Protein AF-X1US37-F1 (afdb_monomer)

Organism: NCBI:txid412755

Secondary structure (DSSP, 8-state):
---TTTTTS--GGGTTTT-----S-HHHHS-HHHHHHHHHHHHHHTT-PPPSSTTGGGHHHHHHHHHHHHHHHHHHHHHHT---

Mean predicted aligned error: 8.64 Å

pLDDT: mean 81.14, std 10.83, range [48.97, 92.5]

Foldseek 3Di:
DAALQCRQPDDPQCNSVRDHDDPDDVPVVADVVNVVLVVQLVCVVVVRHDDPDPCVVVVVVSVVSSVVVVVVVVVVCVSNVPDD

Sequence (84 aa):
MSCFGCDGSGCDECEGTGRITITDCPLTLITNDVWEIIALTELFEKGLPPVAGGTLDQAKIFVEAARFIMHEQAYWKKKLGVFG

Radius of gyration: 16.62 Å; Cα contacts (8 Å, |Δi|>4): 53; chains: 1; bounding box: 31×29×45 Å

Structure (mmCIF, N/CA/C/O backbone):
data_AF-X1US37-F1
#
_entry.id   AF-X1US37-F1
#
loop_
_atom_site.group_PDB
_atom_site.id
_atom_site.type_symbol
_atom_site.label_atom_id
_atom_site.label_alt_id
_atom_site.label_comp_id
_atom_site.label_asym_id
_atom_site.label_entity_id
_atom_site.label_seq_id
_atom_site.pdbx_PDB_ins_code
_atom_site.Cartn_x
_atom_site.Cartn_y
_atom_site.Cartn_z
_atom_site.occupancy
_atom_site.B_iso_or_equiv
_atom_site.auth_seq_id
_atom_site.auth_comp_id
_atom_site.auth_asym_id
_atom_site.auth_atom_id
_atom_site.pdbx_PDB_model_num
ATOM 1 N N . MET A 1 1 ? -4.452 -1.086 25.166 1.00 59.53 1 MET A N 1
ATOM 2 C CA . MET A 1 1 ? -3.906 -0.460 23.948 1.00 59.53 1 MET A CA 1
ATOM 3 C C . MET A 1 1 ? -5.088 0.171 23.237 1.00 59.53 1 MET A C 1
ATOM 5 O O . MET A 1 1 ? -6.078 -0.536 23.083 1.00 59.53 1 MET A O 1
ATOM 9 N N . SER A 1 2 ? -5.056 1.476 22.960 1.00 77.50 2 SER A N 1
ATOM 10 C CA . SER A 1 2 ? -6.100 2.159 22.183 1.00 77.50 2 SER A CA 1
ATOM 11 C C . SER A 1 2 ? -5.983 1.766 20.705 1.00 77.50 2 SER A C 1
ATOM 13 O O . SER A 1 2 ? -4.897 1.418 20.239 1.00 77.50 2 SER A O 1
ATOM 15 N N . CYS A 1 3 ? -7.099 1.770 19.970 1.00 84.19 3 CYS A N 1
ATOM 16 C CA . CYS A 1 3 ? -7.077 1.541 18.523 1.00 84.19 3 CYS A CA 1
ATOM 17 C C . CYS A 1 3 ? -6.279 2.662 17.842 1.00 84.19 3 CYS A C 1
ATOM 19 O O . CYS A 1 3 ? -6.563 3.835 18.072 1.00 84.19 3 CYS A O 1
ATOM 21 N N . PHE A 1 4 ? -5.324 2.306 16.977 1.00 80.44 4 PHE A N 1
ATOM 22 C CA . PHE A 1 4 ? -4.480 3.280 16.275 1.00 80.44 4 PHE A CA 1
ATOM 23 C C . PHE A 1 4 ? -5.269 4.186 15.318 1.00 80.44 4 PHE A C 1
ATOM 25 O O . PHE A 1 4 ? -4.850 5.305 15.048 1.00 80.44 4 PHE A O 1
ATOM 32 N N . GLY A 1 5 ? -6.401 3.709 14.795 1.00 81.19 5 GLY A N 1
ATOM 33 C CA . GLY A 1 5 ? -7.214 4.446 13.832 1.00 81.19 5 GLY A CA 1
ATOM 34 C C . GLY A 1 5 ? -8.085 5.538 14.450 1.00 81.19 5 GLY A C 1
ATOM 35 O O . GLY A 1 5 ? -8.479 6.461 13.741 1.00 81.19 5 GLY A O 1
ATOM 36 N N . CYS A 1 6 ? -8.382 5.450 15.751 1.00 86.31 6 CYS A N 1
ATOM 37 C CA . CYS A 1 6 ? -9.318 6.357 16.425 1.00 86.31 6 CYS A CA 1
ATOM 38 C C . CYS A 1 6 ? -8.835 6.864 17.791 1.00 86.31 6 CYS A C 1
ATOM 40 O O . CYS A 1 6 ? -9.585 7.553 18.479 1.00 86.31 6 CYS A O 1
ATOM 42 N N . ASP A 1 7 ? -7.652 6.449 18.239 1.00 84.44 7 ASP A N 1
ATOM 43 C CA . ASP A 1 7 ? -7.099 6.728 19.569 1.00 84.44 7 ASP A CA 1
ATOM 44 C C . ASP A 1 7 ? -8.108 6.526 20.721 1.00 84.44 7 ASP A C 1
ATOM 46 O O . ASP A 1 7 ? -8.262 7.333 21.631 1.00 84.44 7 ASP A O 1
ATOM 50 N N . GLY A 1 8 ? -8.877 5.436 20.652 1.00 84.06 8 GLY A N 1
ATOM 51 C CA . GLY A 1 8 ? -9.861 5.088 21.685 1.00 84.06 8 GLY A CA 1
ATOM 52 C C . GLY A 1 8 ? -11.202 5.832 21.625 1.00 84.06 8 GLY A C 1
ATOM 53 O O . GLY A 1 8 ? -12.070 5.524 22.436 1.00 84.06 8 GLY A O 1
ATOM 54 N N . SER A 1 9 ? -11.425 6.727 20.655 1.00 87.12 9 SER A N 1
ATOM 55 C CA . SER A 1 9 ? -12.746 7.356 20.432 1.00 87.12 9 SER A CA 1
ATOM 56 C C . SER A 1 9 ? -13.826 6.403 19.886 1.00 87.12 9 SER A C 1
ATOM 58 O O . SER A 1 9 ? -15.012 6.700 19.989 1.00 87.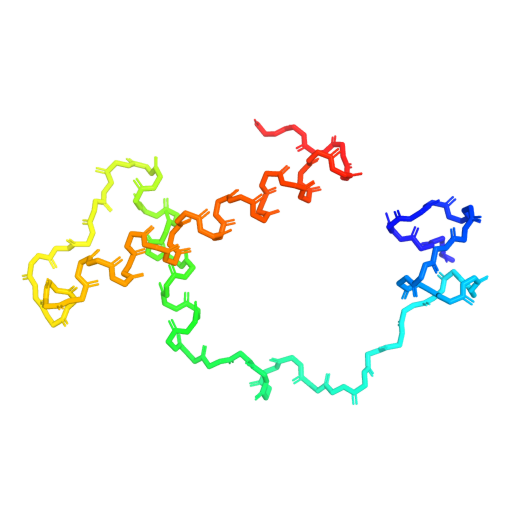12 9 SER A O 1
ATOM 60 N N . GLY A 1 10 ? -13.422 5.240 19.365 1.00 88.12 10 GLY A N 1
ATOM 61 C CA . GLY A 1 10 ? -14.283 4.282 18.674 1.00 88.12 10 GLY A CA 1
ATOM 62 C C . GLY A 1 10 ? -14.383 4.581 17.174 1.00 88.12 10 GLY A C 1
ATOM 63 O O . GLY A 1 10 ? -14.590 5.718 16.764 1.00 88.12 10 GLY A O 1
ATOM 64 N N . CYS A 1 11 ? -14.218 3.553 16.343 1.00 87.88 11 CYS A N 1
ATOM 65 C CA . CYS A 1 11 ? -14.388 3.628 14.890 1.00 87.88 11 CYS A CA 1
ATOM 66 C C . CYS A 1 11 ? 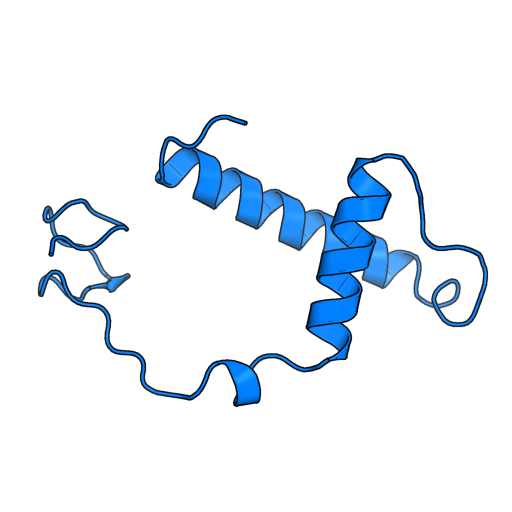-14.836 2.279 14.324 1.00 87.88 11 CYS A C 1
ATOM 68 O O . CYS A 1 11 ? -14.756 1.263 15.020 1.00 87.88 11 CYS A O 1
ATOM 70 N N . ASP A 1 12 ? -15.228 2.277 13.050 1.00 88.38 12 ASP A N 1
ATOM 71 C CA . ASP A 1 12 ? -15.632 1.073 12.317 1.00 88.38 12 ASP A CA 1
ATOM 72 C C . ASP A 1 12 ? -14.520 0.012 12.286 1.00 88.38 12 ASP A C 1
ATOM 74 O O . ASP A 1 12 ? -14.799 -1.173 12.397 1.00 88.38 12 ASP A O 1
ATOM 78 N N . GLU A 1 13 ? -13.247 0.423 12.231 1.00 84.19 13 GLU A N 1
ATOM 79 C CA . GLU A 1 13 ? -12.098 -0.498 12.165 1.00 84.19 13 GLU A CA 1
ATOM 80 C C . GLU A 1 13 ? -11.924 -1.325 13.448 1.00 84.19 13 GLU A C 1
ATOM 82 O O . GLU A 1 13 ? -11.463 -2.462 13.394 1.00 84.19 13 GLU A O 1
ATOM 87 N N . CYS A 1 14 ? -12.261 -0.755 14.610 1.00 89.25 14 CYS A N 1
ATOM 88 C CA . CYS A 1 14 ? -12.171 -1.451 15.897 1.00 89.25 14 CYS A CA 1
ATOM 89 C C . CYS A 1 14 ? -13.526 -1.883 16.453 1.00 89.25 14 CYS A C 1
ATOM 91 O O . CYS A 1 14 ? -13.577 -2.399 17.573 1.00 89.25 14 CYS A O 1
ATOM 93 N N . GLU A 1 15 ? -14.612 -1.608 15.727 1.00 88.62 15 GLU A N 1
ATOM 94 C CA . GLU A 1 15 ? -15.994 -1.874 16.139 1.00 88.62 15 GLU A CA 1
ATOM 95 C C . GLU A 1 15 ? -16.304 -1.337 17.553 1.00 88.62 15 GLU A C 1
ATOM 97 O O . GLU A 1 15 ? -17.010 -1.951 18.350 1.00 88.62 15 GLU A O 1
ATOM 102 N N . GLY A 1 16 ? -15.694 -0.204 17.922 1.00 87.62 16 GLY A N 1
ATOM 103 C CA . GLY A 1 16 ? -15.818 0.392 19.259 1.00 87.62 16 GLY A CA 1
ATOM 104 C C . GLY A 1 16 ? -15.120 -0.372 20.398 1.00 87.62 16 GLY A C 1
ATOM 105 O O . GLY A 1 16 ? -15.182 0.060 21.547 1.00 87.62 16 GLY A O 1
ATOM 106 N N . THR A 1 17 ? -14.418 -1.472 20.116 1.00 88.06 17 THR A N 1
ATOM 107 C CA . THR A 1 17 ? -13.739 -2.300 21.134 1.00 88.06 17 THR A CA 1
ATOM 108 C C . THR A 1 17 ? -12.336 -1.803 21.492 1.00 88.06 17 THR A C 1
ATOM 110 O O . THR A 1 17 ? -11.738 -2.243 22.478 1.00 88.06 17 THR A O 1
ATOM 113 N N . GLY A 1 18 ? -11.767 -0.920 20.665 1.00 87.94 18 GLY A N 1
ATOM 114 C CA . GLY A 1 18 ? -10.373 -0.489 20.776 1.00 87.94 18 GLY A CA 1
ATOM 115 C C . GLY A 1 18 ? -9.354 -1.560 20.364 1.00 87.94 18 GLY A C 1
ATOM 116 O O . GLY A 1 18 ? -8.152 -1.332 20.502 1.00 87.94 18 GLY A O 1
ATOM 117 N N . ARG A 1 19 ? -9.803 -2.713 19.856 1.00 83.69 19 ARG A N 1
ATOM 118 C CA . ARG A 1 19 ? -8.961 -3.800 19.342 1.00 83.69 19 ARG A CA 1
ATOM 119 C C . ARG A 1 19 ? -9.327 -4.095 17.893 1.00 83.69 19 ARG A C 1
ATOM 121 O O . ARG A 1 19 ? -10.467 -3.909 17.494 1.00 83.69 19 ARG A O 1
ATOM 128 N N . ILE A 1 20 ? -8.347 -4.557 17.126 1.00 84.31 20 ILE A N 1
ATOM 129 C CA . ILE A 1 20 ? -8.544 -5.019 15.751 1.00 84.31 20 ILE A CA 1
ATOM 130 C C . ILE A 1 20 ? -8.223 -6.508 15.737 1.00 84.31 20 ILE A C 1
ATOM 132 O O . ILE A 1 20 ? -7.152 -6.919 16.192 1.00 84.31 20 ILE A O 1
ATOM 136 N N . THR A 1 21 ? -9.168 -7.311 15.259 1.00 82.56 21 THR A N 1
ATOM 137 C CA . THR A 1 21 ? -9.001 -8.759 15.141 1.00 82.56 21 THR A CA 1
ATOM 138 C C . THR A 1 21 ? -8.359 -9.087 13.801 1.00 82.56 21 THR A C 1
ATOM 140 O O . THR A 1 21 ? -8.910 -8.771 12.752 1.00 82.56 21 THR A O 1
ATOM 143 N N . ILE A 1 22 ? -7.204 -9.751 13.831 1.00 82.88 22 ILE A N 1
ATOM 144 C CA . ILE A 1 22 ? -6.585 -10.314 12.629 1.00 82.88 22 ILE A CA 1
ATOM 145 C C . ILE A 1 22 ? -7.233 -11.679 12.382 1.00 82.88 22 ILE A C 1
ATOM 147 O O . ILE A 1 22 ? -7.050 -12.601 13.175 1.00 82.88 22 ILE A O 1
ATOM 151 N N . THR A 1 23 ? -8.031 -11.785 11.321 1.00 87.44 23 THR A N 1
ATOM 152 C CA . THR A 1 23 ? -8.823 -12.986 11.001 1.00 87.44 23 THR A CA 1
ATOM 153 C C . THR A 1 23 ? -8.104 -13.969 10.081 1.00 87.44 23 THR A C 1
ATOM 155 O O . THR A 1 23 ? -8.482 -15.136 10.042 1.00 87.44 23 THR A O 1
ATOM 158 N N . ASP A 1 24 ? -7.064 -13.520 9.376 1.00 84.25 24 ASP A N 1
ATOM 159 C CA . ASP A 1 24 ? -6.296 -14.330 8.431 1.00 84.25 24 ASP A CA 1
ATOM 160 C C . ASP A 1 24 ? -4.806 -13.965 8.483 1.00 84.25 24 ASP A 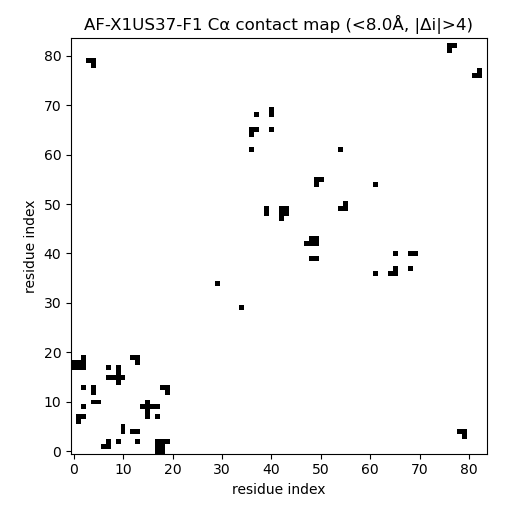C 1
ATOM 162 O O . ASP A 1 24 ? -4.424 -12.880 8.936 1.00 84.25 24 ASP A O 1
ATOM 166 N N . CYS A 1 25 ? -3.950 -14.875 8.029 1.00 84.19 25 CYS A N 1
ATOM 167 C CA . CYS A 1 25 ? -2.520 -14.628 7.933 1.00 84.19 25 CYS A CA 1
ATOM 168 C C . CYS A 1 25 ? -2.251 -13.628 6.796 1.00 84.19 25 CYS A C 1
ATOM 170 O O . CYS A 1 25 ? -2.523 -13.947 5.647 1.00 84.19 25 CYS A O 1
ATOM 172 N N . PRO A 1 26 ? -1.637 -12.457 7.034 1.00 79.50 26 PRO A N 1
ATOM 173 C CA . PRO A 1 26 ? -1.390 -11.488 5.960 1.00 79.50 26 PRO A CA 1
ATOM 174 C C . PRO A 1 26 ? -0.576 -12.052 4.783 1.00 79.50 26 PRO A C 1
ATOM 176 O O . PRO A 1 26 ? -0.733 -11.607 3.650 1.00 79.50 26 PRO A O 1
ATOM 179 N N . LEU A 1 27 ? 0.258 -13.067 5.033 1.00 80.50 27 LEU A N 1
ATOM 180 C CA . LEU A 1 27 ? 1.049 -13.738 4.000 1.00 80.50 27 LEU A CA 1
ATOM 181 C C . LEU A 1 27 ? 0.190 -14.545 3.008 1.00 80.50 27 LEU A C 1
ATOM 183 O O . LEU A 1 27 ? 0.651 -14.825 1.908 1.00 80.50 27 LEU A O 1
ATOM 187 N N . THR A 1 28 ? -1.045 -14.920 3.364 1.00 85.19 28 THR A N 1
ATOM 188 C CA . THR A 1 28 ? -1.983 -15.579 2.433 1.00 85.19 28 THR A CA 1
ATOM 189 C C . THR A 1 28 ? -2.680 -14.572 1.519 1.00 85.19 28 THR A C 1
ATOM 191 O O . THR A 1 28 ? -3.132 -14.941 0.438 1.00 85.19 28 THR A O 1
ATOM 194 N N . LEU A 1 29 ? -2.735 -13.303 1.932 1.00 81.94 29 LEU A N 1
ATOM 195 C CA . LEU A 1 29 ? -3.385 -12.213 1.204 1.00 81.94 29 LEU A CA 1
ATOM 196 C C . LEU A 1 29 ? -2.414 -11.447 0.297 1.00 81.94 29 LEU A C 1
ATOM 198 O O . LEU A 1 29 ? -2.830 -10.888 -0.716 1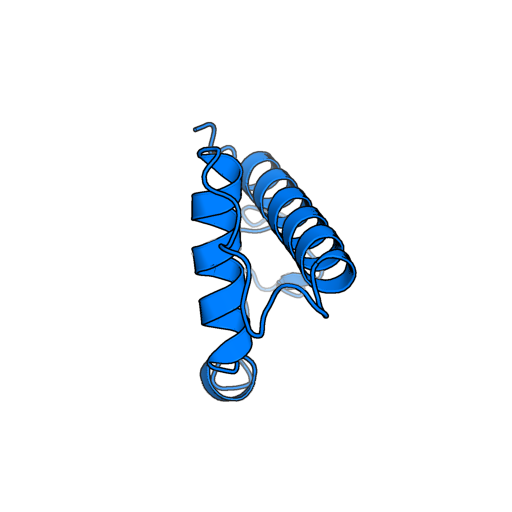.00 81.94 29 LEU A O 1
ATOM 202 N N . ILE A 1 30 ? -1.128 -11.408 0.657 1.00 85.44 30 ILE A N 1
ATOM 203 C CA . ILE A 1 30 ? -0.101 -10.624 -0.038 1.00 85.44 30 ILE A CA 1
ATOM 204 C C . ILE A 1 30 ? 0.851 -11.570 -0.772 1.00 85.44 30 ILE A C 1
ATOM 206 O O . ILE A 1 30 ? 1.661 -12.259 -0.152 1.00 85.44 30 ILE A O 1
ATOM 210 N N . THR A 1 31 ? 0.774 -11.582 -2.104 1.00 86.00 31 THR A N 1
ATOM 211 C CA . THR A 1 31 ? 1.689 -12.359 -2.952 1.00 86.00 31 THR A CA 1
ATOM 212 C C . THR A 1 31 ? 3.062 -11.690 -3.063 1.00 86.00 31 THR A C 1
ATOM 214 O O . THR A 1 31 ? 3.220 -10.499 -2.790 1.00 86.00 31 THR A O 1
ATOM 217 N N . ASN A 1 32 ? 4.076 -12.447 -3.502 1.00 82.94 32 ASN A N 1
ATOM 218 C CA . ASN A 1 32 ? 5.414 -11.897 -3.757 1.00 82.94 32 ASN A CA 1
ATOM 219 C C . ASN A 1 32 ? 5.395 -10.762 -4.792 1.00 82.94 32 ASN A C 1
ATOM 221 O O . ASN A 1 32 ? 6.133 -9.795 -4.638 1.00 82.94 32 ASN A O 1
ATOM 225 N N . ASP A 1 33 ? 4.508 -10.832 -5.784 1.00 82.50 33 ASP A N 1
ATOM 226 C CA . ASP A 1 33 ? 4.361 -9.791 -6.806 1.00 82.50 33 ASP A CA 1
ATOM 227 C C . ASP A 1 33 ? 3.941 -8.446 -6.186 1.00 82.50 33 ASP A C 1
ATOM 229 O O . ASP A 1 33 ? 4.415 -7.386 -6.588 1.00 82.50 33 ASP A O 1
ATOM 233 N N . VAL A 1 34 ? 3.089 -8.471 -5.153 1.00 84.88 34 VAL A N 1
ATOM 234 C CA . VAL A 1 34 ? 2.698 -7.254 -4.422 1.00 84.88 34 VAL A CA 1
ATOM 235 C C . VAL A 1 34 ? 3.895 -6.670 -3.670 1.00 84.88 34 VAL A C 1
ATOM 237 O O . VAL A 1 34 ? 4.107 -5.458 -3.707 1.00 84.88 34 VAL A O 1
ATOM 240 N N . TRP A 1 35 ? 4.709 -7.516 -3.029 1.00 85.56 35 TRP A N 1
ATOM 241 C CA . TRP A 1 35 ? 5.946 -7.079 -2.371 1.00 85.56 35 TRP A CA 1
ATOM 242 C C . TRP A 1 35 ? 6.932 -6.444 -3.352 1.00 85.56 35 TRP A C 1
ATOM 244 O O . TRP A 1 35 ? 7.525 -5.407 -3.046 1.00 85.56 35 TRP A O 1
ATOM 254 N N . GLU A 1 36 ? 7.077 -7.031 -4.538 1.00 86.31 36 GLU A N 1
ATOM 255 C CA . GLU A 1 36 ? 7.927 -6.494 -5.597 1.00 86.31 36 GLU A CA 1
ATOM 256 C C . GLU A 1 36 ? 7.434 -5.119 -6.068 1.00 86.31 36 GLU A C 1
ATOM 258 O O . GLU A 1 36 ? 8.223 -4.177 -6.152 1.00 86.31 36 GLU A O 1
ATOM 263 N N . ILE A 1 37 ? 6.126 -4.951 -6.284 1.00 86.94 37 ILE A N 1
ATOM 264 C CA . ILE A 1 37 ? 5.540 -3.663 -6.687 1.00 86.94 37 ILE A CA 1
ATOM 265 C C . ILE A 1 37 ? 5.754 -2.581 -5.619 1.00 86.94 37 ILE A C 1
ATOM 267 O O . ILE A 1 37 ? 6.060 -1.436 -5.970 1.00 86.94 37 ILE A O 1
ATOM 271 N N . ILE A 1 38 ? 5.631 -2.913 -4.329 1.00 88.00 38 ILE A N 1
ATOM 272 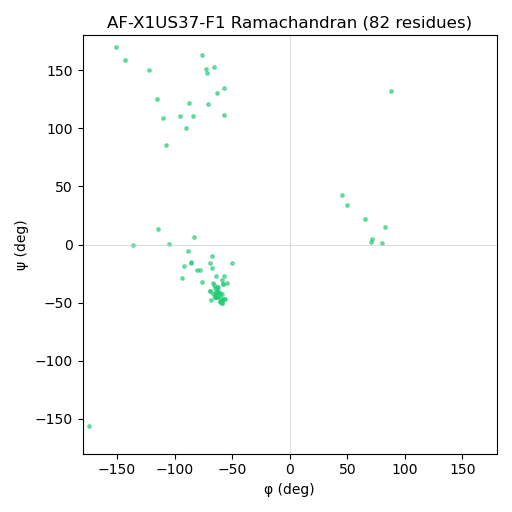C CA . ILE A 1 38 ? 5.908 -1.968 -3.233 1.00 88.00 38 ILE A CA 1
ATOM 273 C C . ILE A 1 38 ? 7.371 -1.512 -3.291 1.00 88.00 38 ILE A C 1
ATOM 275 O O . ILE A 1 38 ? 7.634 -0.309 -3.310 1.00 88.00 38 ILE A O 1
ATOM 279 N N . ALA A 1 39 ? 8.315 -2.450 -3.404 1.00 87.62 39 ALA A N 1
ATOM 280 C CA . ALA A 1 39 ? 9.741 -2.133 -3.487 1.00 87.62 39 ALA A CA 1
ATOM 281 C C . ALA A 1 39 ? 10.081 -1.283 -4.726 1.00 87.62 39 ALA A C 1
ATOM 283 O O . ALA A 1 39 ? 10.837 -0.312 -4.642 1.00 87.62 39 ALA A O 1
ATOM 284 N N . LEU A 1 40 ? 9.488 -1.605 -5.877 1.00 87.31 40 LEU A N 1
ATOM 285 C CA . LEU A 1 40 ? 9.655 -0.829 -7.105 1.00 87.31 40 LEU A CA 1
ATOM 286 C C . LEU A 1 40 ? 9.048 0.577 -6.991 1.00 87.31 40 LEU A C 1
ATOM 288 O O . LEU A 1 40 ? 9.613 1.525 -7.535 1.00 87.31 40 LEU A O 1
ATOM 292 N N . THR A 1 41 ? 7.938 0.737 -6.268 1.00 88.50 41 THR A N 1
ATOM 293 C CA . THR A 1 41 ? 7.320 2.052 -6.023 1.00 88.50 41 THR A CA 1
ATOM 294 C C . THR A 1 41 ? 8.244 2.948 -5.196 1.00 88.50 41 THR A C 1
ATOM 296 O O . THR A 1 41 ? 8.433 4.111 -5.546 1.00 88.50 41 THR A O 1
ATOM 299 N N . GLU A 1 42 ? 8.906 2.411 -4.168 1.00 87.44 42 GLU A N 1
ATOM 300 C CA . GLU A 1 42 ? 9.888 3.174 -3.379 1.00 87.44 42 GLU A CA 1
ATOM 301 C C . GLU A 1 42 ? 11.097 3.635 -4.208 1.00 87.44 42 GLU A C 1
ATOM 303 O O . GLU A 1 42 ? 11.634 4.725 -3.995 1.00 87.44 42 GLU A O 1
ATOM 308 N N . LEU A 1 43 ? 11.558 2.806 -5.150 1.00 86.19 43 LEU A N 1
ATOM 309 C CA . LE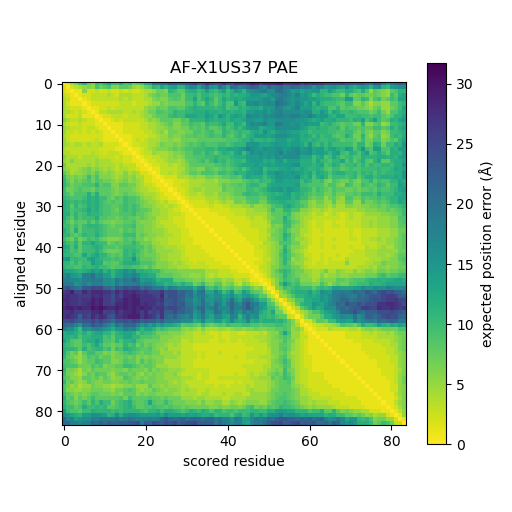U A 1 43 ? 12.628 3.177 -6.080 1.00 86.19 43 LEU A CA 1
ATOM 310 C C . LEU A 1 43 ? 12.151 4.243 -7.073 1.00 86.19 43 LEU A C 1
ATOM 312 O O . LEU A 1 43 ? 12.873 5.209 -7.337 1.00 86.19 43 LEU A O 1
ATOM 316 N N . PHE A 1 44 ? 10.917 4.114 -7.558 1.00 88.19 44 PHE A N 1
ATOM 317 C CA . PHE A 1 44 ? 10.295 5.083 -8.452 1.00 88.19 44 PHE A CA 1
ATOM 318 C C . PHE A 1 44 ? 10.163 6.468 -7.801 1.00 88.19 44 PHE A C 1
ATOM 320 O O . PHE A 1 44 ? 10.531 7.461 -8.430 1.00 88.19 44 PHE A O 1
ATOM 327 N N . GLU A 1 45 ? 9.750 6.550 -6.530 1.00 86.62 45 GLU A N 1
ATOM 328 C CA . GLU A 1 45 ? 9.713 7.815 -5.771 1.00 86.62 45 GLU A CA 1
ATOM 329 C C . GLU A 1 45 ? 11.092 8.485 -5.661 1.00 86.62 45 GLU A C 1
ATOM 331 O O . GLU A 1 45 ? 11.196 9.712 -5.645 1.00 86.62 45 GLU A O 1
ATOM 336 N N . LYS A 1 46 ? 12.166 7.689 -5.641 1.00 87.00 46 LYS A N 1
ATOM 337 C CA . LYS A 1 46 ? 13.559 8.167 -5.611 1.00 87.00 46 LYS A CA 1
ATOM 338 C C . LYS A 1 46 ? 14.104 8.529 -6.999 1.00 87.00 46 LYS A C 1
ATOM 340 O O . LYS A 1 46 ? 15.291 8.825 -7.129 1.00 87.00 46 LYS A O 1
ATOM 345 N N . GLY A 1 47 ? 13.261 8.515 -8.032 1.00 85.31 47 GLY A N 1
ATOM 346 C CA . GLY A 1 47 ? 13.632 8.847 -9.408 1.00 85.31 47 GLY A CA 1
ATOM 347 C C . GLY A 1 47 ? 14.276 7.695 -10.182 1.00 85.31 47 GLY A C 1
ATOM 348 O O . GLY A 1 47 ? 14.875 7.937 -11.230 1.00 85.31 47 GLY A O 1
ATOM 349 N N . LEU A 1 48 ? 14.164 6.456 -9.691 1.00 83.88 48 LEU A N 1
ATOM 350 C CA . LEU A 1 48 ? 14.667 5.251 -10.351 1.00 83.88 48 LEU A CA 1
ATOM 351 C C . LEU A 1 48 ? 13.490 4.431 -10.899 1.00 83.88 48 LEU A C 1
ATOM 353 O O . LEU A 1 48 ? 12.993 3.535 -10.214 1.00 83.88 48 LEU A O 1
ATOM 357 N N . PRO A 1 49 ? 13.000 4.730 -12.116 1.00 75.19 49 PRO A N 1
ATOM 358 C CA . PRO A 1 49 ? 11.934 3.942 -12.714 1.00 75.19 49 PRO A CA 1
ATOM 359 C C . PRO A 1 49 ? 12.403 2.514 -13.028 1.00 75.19 49 PRO A C 1
ATOM 361 O O . PRO A 1 49 ? 13.593 2.302 -13.289 1.00 75.19 49 PRO A O 1
ATOM 364 N N . PRO A 1 50 ? 11.482 1.533 -13.045 1.00 70.75 50 PRO A N 1
ATOM 365 C CA . PRO A 1 50 ? 11.813 0.170 -13.443 1.00 70.75 50 PRO A CA 1
ATOM 366 C C . PRO A 1 50 ? 12.405 0.154 -14.861 1.00 70.75 50 PRO A C 1
ATOM 368 O O . PRO A 1 50 ? 11.911 0.826 -15.770 1.00 70.75 50 PRO A O 1
ATOM 371 N N . VAL A 1 51 ? 13.494 -0.595 -15.043 1.00 64.44 51 VAL A N 1
ATOM 372 C CA . VAL A 1 51 ? 14.220 -0.684 -16.319 1.00 64.44 51 VAL A CA 1
ATOM 373 C C . VAL A 1 51 ? 13.420 -1.489 -17.345 1.00 64.44 51 VAL A C 1
ATOM 375 O O . VAL A 1 51 ? 12.705 -2.428 -17.000 1.00 64.44 51 VAL A O 1
ATOM 378 N N . ALA A 1 52 ? 13.563 -1.134 -18.623 1.00 52.66 52 ALA A N 1
ATOM 379 C CA . ALA A 1 52 ? 12.890 -1.791 -19.740 1.00 52.66 52 ALA A CA 1
ATOM 380 C C . ALA A 1 52 ? 13.198 -3.302 -19.813 1.00 52.66 52 ALA A C 1
ATOM 382 O O . ALA A 1 52 ? 14.318 -3.702 -20.120 1.00 52.66 52 ALA A O 1
ATOM 383 N N . GLY A 1 53 ? 12.184 -4.125 -19.540 1.00 63.00 53 GLY A N 1
ATOM 384 C CA . GLY A 1 53 ? 12.203 -5.593 -19.471 1.00 63.00 53 GLY A CA 1
ATOM 385 C C . GLY A 1 53 ? 10.774 -6.110 -19.270 1.00 63.00 53 GLY A C 1
ATOM 386 O O . GLY A 1 53 ? 9.854 -5.373 -19.592 1.00 63.00 53 GLY A O 1
ATOM 387 N N . GLY A 1 54 ? 10.541 -7.310 -18.720 1.00 54.94 54 GLY A N 1
ATOM 388 C CA . GLY A 1 54 ? 9.190 -7.903 -18.549 1.00 54.94 54 GLY A CA 1
ATOM 389 C C . GLY A 1 54 ? 8.123 -7.011 -17.874 1.00 54.94 54 GLY A C 1
ATOM 390 O O . GLY A 1 54 ? 6.931 -7.260 -18.012 1.00 54.94 54 GLY A O 1
ATOM 391 N N . THR A 1 55 ? 8.543 -5.933 -17.210 1.00 53.78 55 THR A N 1
ATOM 392 C CA . THR A 1 55 ? 7.719 -4.878 -16.599 1.00 53.78 55 THR A CA 1
ATOM 393 C C . THR A 1 55 ? 7.307 -3.744 -17.567 1.00 53.78 55 THR A C 1
ATOM 395 O O . THR A 1 55 ? 6.398 -2.978 -17.257 1.00 53.78 55 THR A O 1
ATOM 398 N N . LEU A 1 56 ? 7.938 -3.601 -18.742 1.00 48.97 56 LEU A N 1
ATOM 399 C CA . LEU A 1 56 ? 7.713 -2.503 -19.702 1.00 48.97 56 LEU A CA 1
ATOM 400 C C . LEU A 1 56 ? 6.406 -2.667 -20.500 1.00 48.97 56 LEU A C 1
ATOM 402 O O . LEU A 1 56 ? 5.723 -1.672 -20.736 1.00 48.97 56 LEU A O 1
ATOM 406 N N . ASP A 1 57 ? 5.984 -3.902 -20.794 1.00 50.91 57 ASP A N 1
ATOM 407 C CA . ASP A 1 57 ? 4.628 -4.183 -21.306 1.00 50.91 57 ASP A CA 1
ATOM 408 C C . ASP A 1 57 ? 3.537 -3.902 -20.246 1.00 50.91 57 ASP A C 1
ATOM 410 O O . ASP A 1 57 ? 2.347 -3.850 -20.554 1.00 50.91 57 ASP A O 1
ATOM 414 N N . GLN A 1 58 ? 3.944 -3.647 -18.994 1.00 55.34 58 GLN A N 1
ATOM 415 C CA . GLN A 1 58 ? 3.091 -3.316 -17.851 1.00 55.34 58 GLN A CA 1
ATOM 416 C C . GLN A 1 58 ? 3.293 -1.891 -17.310 1.00 55.34 58 GLN A C 1
ATOM 418 O O . GLN A 1 58 ? 2.777 -1.573 -16.237 1.00 55.34 58 GLN A O 1
ATOM 423 N N . ALA A 1 59 ? 3.975 -0.993 -18.034 1.00 63.59 59 ALA A N 1
ATOM 424 C CA . ALA A 1 59 ? 4.279 0.356 -17.536 1.00 63.59 59 ALA A CA 1
ATOM 425 C C . ALA A 1 59 ? 3.028 1.132 -17.064 1.00 63.59 59 ALA A C 1
ATOM 427 O O . ALA A 1 59 ? 3.091 1.885 -16.094 1.00 63.59 59 ALA A O 1
ATOM 428 N N . LYS A 1 60 ? 1.865 0.907 -17.694 1.00 66.31 60 LYS A N 1
ATOM 429 C 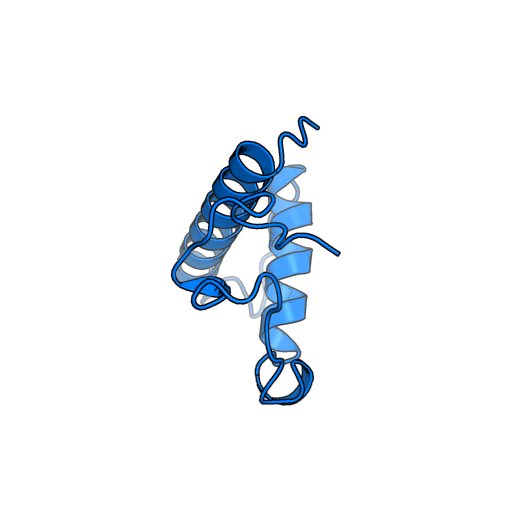CA . LYS A 1 60 ? 0.590 1.497 -17.258 1.00 66.31 60 LYS A CA 1
ATOM 430 C C . LYS A 1 60 ? 0.107 0.932 -15.916 1.00 66.31 60 LYS A C 1
ATOM 432 O O . LYS A 1 60 ? -0.245 1.712 -15.037 1.00 66.31 60 LYS A O 1
ATOM 437 N N . ILE A 1 61 ? 0.119 -0.393 -15.760 1.00 76.31 61 ILE A N 1
ATOM 438 C CA . ILE A 1 61 ? -0.316 -1.072 -14.528 1.00 76.31 61 ILE A CA 1
ATOM 439 C C . ILE A 1 61 ? 0.609 -0.685 -13.374 1.00 76.31 61 ILE A C 1
ATOM 441 O O . ILE A 1 61 ? 0.132 -0.375 -12.286 1.00 76.31 61 ILE A O 1
ATOM 445 N N . PHE A 1 62 ? 1.918 -0.613 -13.628 1.00 83.62 62 PHE A N 1
ATOM 446 C CA . PHE A 1 62 ? 2.881 -0.160 -12.632 1.00 83.62 62 PHE A CA 1
ATOM 447 C C . PHE A 1 62 ? 2.602 1.277 -12.173 1.00 83.62 62 PHE A C 1
ATOM 449 O O . PHE A 1 62 ? 2.539 1.528 -10.977 1.00 83.62 62 PHE A O 1
ATOM 456 N N . VAL A 1 63 ? 2.391 2.221 -13.097 1.00 83.06 63 VAL A N 1
ATOM 457 C CA . VAL A 1 63 ? 2.102 3.621 -12.732 1.00 83.06 63 VAL A CA 1
ATOM 458 C C . VAL A 1 63 ? 0.789 3.743 -11.953 1.00 83.06 63 VAL A C 1
ATOM 460 O O . VAL A 1 63 ? 0.706 4.541 -11.019 1.00 83.06 63 VAL A O 1
ATOM 463 N N . GLU A 1 64 ? -0.238 2.972 -12.311 1.00 86.06 64 GLU A N 1
ATOM 464 C CA . GLU A 1 64 ? -1.503 2.930 -11.569 1.00 86.06 64 GLU A CA 1
ATOM 465 C C . GLU A 1 64 ? -1.315 2.355 -10.156 1.00 86.06 64 GLU A C 1
ATOM 467 O O . GLU A 1 64 ? -1.773 2.965 -9.187 1.00 86.06 64 GLU A O 1
ATOM 472 N N . ALA A 1 65 ? -0.576 1.252 -10.021 1.00 86.88 65 ALA A N 1
ATOM 473 C CA . ALA A 1 65 ? -0.256 0.646 -8.730 1.00 86.88 65 ALA A CA 1
ATOM 474 C C . ALA A 1 65 ? 0.598 1.573 -7.850 1.00 86.88 65 ALA A C 1
ATOM 476 O O . ALA A 1 65 ? 0.278 1.776 -6.680 1.00 86.88 65 ALA A O 1
ATOM 477 N N . ALA A 1 66 ? 1.627 2.203 -8.423 1.00 88.88 66 ALA A N 1
ATOM 478 C CA . ALA A 1 66 ? 2.475 3.169 -7.733 1.00 88.88 66 ALA A CA 1
ATOM 479 C C . ALA A 1 66 ? 1.645 4.347 -7.208 1.00 88.88 66 ALA A C 1
ATOM 481 O O . ALA A 1 66 ? 1.727 4.680 -6.030 1.00 88.88 66 ALA A O 1
ATOM 482 N N . ARG A 1 67 ? 0.764 4.927 -8.038 1.00 89.50 67 ARG A N 1
ATOM 483 C CA . ARG A 1 67 ? -0.154 5.994 -7.599 1.00 89.50 67 ARG A CA 1
ATOM 484 C C . ARG A 1 67 ? -1.025 5.551 -6.427 1.00 89.50 67 ARG A C 1
ATOM 486 O O . ARG A 1 67 ? -1.145 6.299 -5.462 1.00 89.50 67 ARG A O 1
ATOM 493 N N . PHE A 1 68 ? -1.622 4.363 -6.505 1.00 91.38 68 PHE A N 1
ATOM 494 C CA . PHE A 1 68 ? -2.454 3.828 -5.429 1.00 91.38 68 PHE A CA 1
ATOM 495 C C . PHE A 1 68 ? -1.668 3.699 -4.116 1.00 91.38 68 PHE A C 1
ATOM 497 O O . PHE A 1 68 ? -2.089 4.237 -3.093 1.00 91.38 68 PHE A O 1
ATOM 504 N N . ILE A 1 69 ? -0.492 3.068 -4.162 1.00 91.44 69 ILE A N 1
ATOM 505 C CA . ILE A 1 69 ? 0.373 2.870 -2.991 1.00 91.44 69 ILE A CA 1
ATOM 506 C C . ILE A 1 69 ? 0.776 4.214 -2.377 1.00 91.44 69 ILE A C 1
ATOM 508 O O . ILE A 1 69 ? 0.665 4.393 -1.164 1.00 91.44 69 ILE A O 1
ATOM 512 N N . MET A 1 70 ? 1.188 5.179 -3.202 1.00 91.00 70 MET A N 1
ATOM 513 C CA . MET A 1 70 ? 1.571 6.517 -2.744 1.00 91.00 70 MET A CA 1
ATOM 514 C C . MET A 1 70 ? 0.406 7.249 -2.062 1.00 91.00 70 MET A C 1
ATOM 516 O O . MET A 1 70 ? 0.593 7.881 -1.019 1.00 91.00 70 MET A O 1
ATOM 520 N N . HIS A 1 71 ? -0.805 7.157 -2.622 1.00 92.50 71 HIS A N 1
ATOM 521 C CA . HIS A 1 71 ? -2.001 7.753 -2.024 1.00 92.50 71 HIS A CA 1
ATOM 522 C C . HIS A 1 71 ? -2.345 7.119 -0.674 1.00 92.50 71 HIS A C 1
ATOM 524 O O . HIS A 1 71 ? -2.619 7.857 0.277 1.00 92.50 71 HIS A O 1
ATOM 530 N N . GLU A 1 72 ? -2.267 5.792 -0.561 1.00 92.25 72 GLU A N 1
ATOM 531 C CA . GLU A 1 72 ? -2.502 5.105 0.710 1.00 92.25 72 GLU A CA 1
ATOM 532 C C . GLU A 1 72 ? -1.446 5.460 1.754 1.00 92.25 72 GLU A C 1
ATOM 534 O O . GLU A 1 72 ? -1.780 5.828 2.882 1.00 92.25 72 GLU A O 1
ATOM 539 N N . GLN A 1 73 ? -0.165 5.460 1.386 1.00 90.62 73 GLN A N 1
ATOM 540 C CA . GLN A 1 73 ? 0.893 5.885 2.301 1.00 90.62 73 GLN A CA 1
ATOM 541 C C . GLN A 1 73 ? 0.688 7.326 2.780 1.00 90.62 73 GLN A C 1
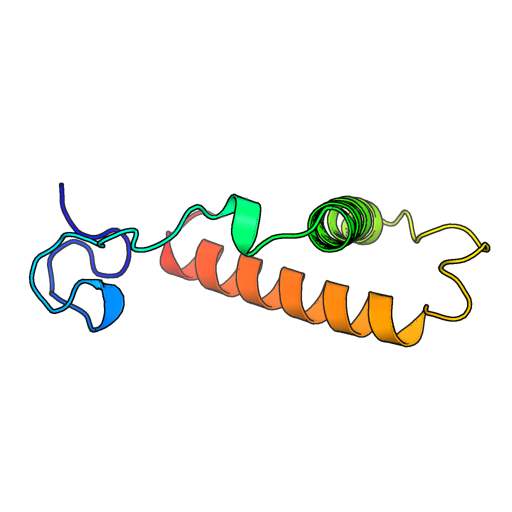ATOM 543 O O . GLN A 1 73 ? 0.854 7.600 3.969 1.00 90.62 73 GLN A O 1
ATOM 548 N N . ALA A 1 74 ? 0.310 8.249 1.892 1.00 90.19 74 ALA A N 1
ATOM 549 C CA . ALA A 1 74 ? 0.029 9.634 2.263 1.00 90.19 74 ALA A CA 1
ATOM 550 C C . ALA A 1 74 ? -1.184 9.748 3.203 1.00 90.19 74 ALA A C 1
ATOM 552 O O . ALA A 1 74 ? -1.130 10.492 4.188 1.00 90.19 74 ALA A O 1
ATOM 553 N N . TYR A 1 75 ? -2.256 8.995 2.933 1.00 90.38 75 TYR A N 1
ATOM 554 C CA . TYR A 1 75 ? -3.431 8.923 3.800 1.00 90.38 75 TYR A CA 1
ATOM 555 C C . TYR A 1 75 ? -3.051 8.438 5.204 1.00 90.38 75 TYR A C 1
ATOM 557 O O . TYR A 1 75 ? -3.356 9.116 6.190 1.00 90.38 75 TYR A O 1
ATOM 565 N N . TRP A 1 76 ? -2.317 7.327 5.303 1.00 86.81 76 TRP A N 1
ATOM 566 C CA . TRP A 1 76 ? -1.915 6.747 6.585 1.00 86.81 76 TRP A CA 1
ATOM 567 C C . TRP A 1 76 ? -0.893 7.601 7.333 1.00 86.81 76 TRP A C 1
ATOM 569 O O . TRP A 1 76 ? -1.046 7.792 8.537 1.00 86.81 76 TRP A O 1
ATOM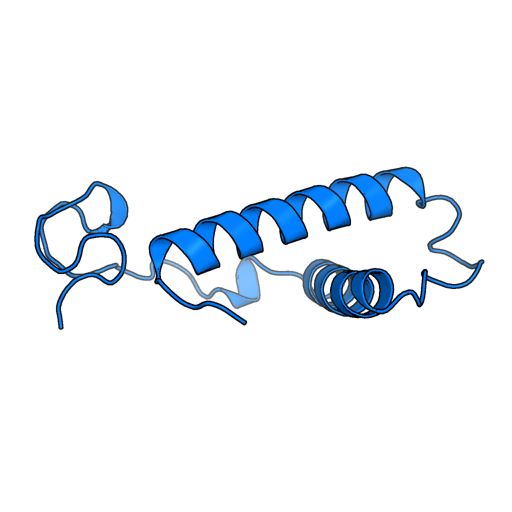 579 N N . LYS A 1 77 ? 0.089 8.199 6.647 1.00 87.25 77 LYS A N 1
ATOM 580 C CA . LYS A 1 77 ? 1.021 9.175 7.245 1.00 87.25 77 LYS A CA 1
ATOM 581 C C . LYS A 1 77 ? 0.266 10.347 7.871 1.00 87.25 77 LYS A C 1
ATOM 583 O O . LYS A 1 77 ? 0.503 10.684 9.030 1.00 87.25 77 LYS A O 1
ATOM 588 N N . LYS A 1 78 ? -0.703 10.916 7.142 1.00 87.44 78 LYS A N 1
ATOM 589 C CA . LYS A 1 78 ? -1.562 11.997 7.646 1.00 87.44 78 LYS A CA 1
ATOM 590 C C . LYS A 1 78 ? -2.415 11.544 8.832 1.00 87.44 78 LYS A C 1
ATOM 592 O O . LYS A 1 78 ? -2.505 12.274 9.814 1.00 87.44 78 LYS A O 1
ATOM 597 N N . LYS A 1 79 ? -3.030 10.360 8.748 1.00 82.44 79 LYS A N 1
ATOM 598 C CA . LYS A 1 79 ? -3.888 9.799 9.805 1.00 82.44 79 LYS A CA 1
ATOM 599 C C . LYS A 1 79 ? -3.103 9.501 11.088 1.00 82.44 79 LYS A C 1
ATOM 601 O O . LYS A 1 79 ? -3.617 9.743 12.172 1.00 82.44 79 LYS A O 1
ATOM 606 N N . LEU A 1 80 ? -1.859 9.035 10.965 1.00 82.44 80 LEU A N 1
ATOM 607 C CA . LEU A 1 80 ? -0.979 8.697 12.089 1.00 82.44 80 LEU A CA 1
ATOM 608 C C . LEU A 1 80 ? -0.139 9.881 12.601 1.00 82.44 80 LEU A C 1
ATOM 610 O O . LEU A 1 80 ? 0.586 9.728 13.580 1.00 82.44 80 LEU A O 1
ATOM 614 N N . GLY A 1 81 ? -0.189 11.044 11.943 1.00 82.38 81 GLY A N 1
ATOM 615 C CA . GLY A 1 81 ? 0.655 12.195 12.286 1.00 82.38 81 GLY A CA 1
ATOM 616 C C . GLY A 1 81 ? 2.154 11.962 12.051 1.00 82.38 81 GLY A C 1
ATOM 617 O O . GLY A 1 81 ? 2.984 12.636 12.658 1.00 82.38 81 GLY A O 1
ATOM 618 N N . VAL A 1 82 ? 2.513 11.004 11.190 1.00 74.69 82 VAL A N 1
ATOM 619 C CA . VAL A 1 82 ? 3.904 10.694 10.839 1.00 74.69 82 VAL A CA 1
ATOM 620 C C . VAL A 1 82 ? 4.289 11.546 9.636 1.00 74.69 82 VAL A C 1
ATOM 622 O O . VAL A 1 82 ? 3.945 11.233 8.496 1.00 74.69 82 VAL A O 1
ATOM 625 N N . PHE A 1 83 ? 4.999 12.639 9.897 1.00 64.44 83 PHE A N 1
ATOM 626 C CA . PHE A 1 83 ? 5.580 13.491 8.864 1.00 64.44 83 PHE A CA 1
ATOM 627 C C . PHE A 1 83 ? 7.028 13.048 8.646 1.00 64.44 83 PHE A C 1
ATOM 629 O O . PHE A 1 83 ? 7.855 13.169 9.549 1.00 64.44 83 PHE A O 1
ATOM 636 N N . GLY A 1 84 ? 7.290 12.461 7.480 1.00 55.97 84 GLY A N 1
ATOM 637 C CA . GLY A 1 84 ? 8.639 12.217 6.968 1.00 55.97 84 GLY A CA 1
ATOM 638 C C . GLY A 1 84 ? 9.071 13.359 6.069 1.00 55.97 84 GLY A C 1
ATOM 639 O O . GLY A 1 84 ? 8.182 13.883 5.359 1.00 55.97 84 GLY A O 1
#

Solvent-accessible surface area (backbone atoms only — not comparable to full-atom values): 5177 Å² total; per-residue (Å²): 120,62,23,86,91,43,71,58,74,50,42,82,83,28,71,60,69,27,50,71,86,81,90,68,65,65,73,80,76,50,53,70,68,56,54,50,52,53,56,50,34,60,36,36,76,74,71,46,66,87,70,89,49,96,56,50,92,36,50,68,60,50,52,53,50,38,51,51,53,52,50,51,51,51,51,50,26,63,72,68,69,54,83,129

Nearest PDB structures (foldseek):
  5y8t-assembly2_B  TM=5.937E-01  e=9.732E+00  Bacillus spizizenii str. W23